Protein AF-A0A1B6G2B6-F1 (afdb_monomer)

Mean predicted aligned error: 6.47 Å

Structure (mmCIF, N/CA/C/O backbone):
data_AF-A0A1B6G2B6-F1
#
_entry.id   AF-A0A1B6G2B6-F1
#
loop_
_atom_site.group_PDB
_atom_site.id
_atom_site.type_symbol
_atom_site.label_atom_id
_atom_site.label_alt_id
_atom_site.label_comp_id
_atom_site.label_asym_id
_atom_site.label_entity_id
_atom_site.label_seq_id
_atom_site.pdbx_PDB_ins_code
_atom_site.Cartn_x
_atom_site.Cartn_y
_atom_site.Cartn_z
_atom_site.occupancy
_atom_site.B_iso_or_equiv
_atom_site.auth_seq_id
_atom_site.auth_comp_id
_atom_site.auth_asym_id
_atom_site.auth_atom_id
_atom_site.pdbx_PDB_model_num
ATOM 1 N N . MET A 1 1 ? 13.520 -1.181 20.396 1.00 39.69 1 MET A N 1
ATOM 2 C CA . MET A 1 1 ? 12.225 -1.792 20.012 1.00 39.69 1 MET A CA 1
ATOM 3 C C . MET A 1 1 ? 12.487 -2.871 18.975 1.00 39.69 1 MET A C 1
ATOM 5 O O . MET A 1 1 ? 13.153 -2.578 17.993 1.00 39.69 1 MET A O 1
ATOM 9 N N . LYS A 1 2 ? 12.044 -4.113 19.205 1.00 40.41 2 LYS A N 1
ATOM 10 C CA . LYS A 1 2 ? 12.156 -5.193 18.210 1.00 40.41 2 LYS A CA 1
ATOM 11 C C . LYS A 1 2 ? 11.007 -5.041 17.209 1.00 40.41 2 LYS A C 1
ATOM 13 O O . LYS A 1 2 ? 9.853 -5.184 17.598 1.00 40.41 2 LYS A O 1
ATOM 18 N N . GLN A 1 3 ? 11.315 -4.713 15.956 1.00 49.50 3 GLN A N 1
ATOM 19 C CA . GLN A 1 3 ? 10.338 -4.744 14.867 1.00 49.50 3 GLN A CA 1
ATOM 20 C C . GLN A 1 3 ? 9.983 -6.207 14.591 1.00 49.50 3 GLN A C 1
ATOM 22 O O . GLN A 1 3 ? 10.849 -7.010 14.247 1.00 49.50 3 GLN A O 1
ATOM 27 N N . THR A 1 4 ? 8.722 -6.570 14.798 1.00 55.44 4 THR A N 1
ATOM 28 C CA . THR A 1 4 ? 8.254 -7.938 14.566 1.00 55.44 4 THR A CA 1
ATOM 29 C C . THR A 1 4 ? 7.830 -8.041 13.105 1.00 55.44 4 THR A C 1
ATOM 31 O O . THR A 1 4 ? 6.814 -7.467 12.716 1.00 55.44 4 THR A O 1
ATOM 34 N N . GLN A 1 5 ? 8.603 -8.742 12.275 1.00 56.22 5 GLN A N 1
ATOM 35 C CA . GLN A 1 5 ? 8.173 -9.069 10.914 1.00 56.22 5 GLN A CA 1
ATOM 36 C C . GLN A 1 5 ? 7.066 -10.129 11.000 1.00 56.22 5 GLN A C 1
ATOM 38 O O . GLN A 1 5 ? 7.306 -11.250 11.455 1.00 56.22 5 GLN A O 1
ATOM 43 N N . LYS A 1 6 ? 5.832 -9.777 10.617 1.00 56.72 6 LYS A N 1
ATOM 44 C CA . LYS A 1 6 ? 4.725 -10.742 10.567 1.00 56.72 6 LYS A CA 1
ATOM 45 C C . LYS A 1 6 ? 4.760 -11.470 9.223 1.00 56.72 6 LYS A C 1
ATOM 47 O O . LYS A 1 6 ? 4.865 -10.847 8.172 1.00 56.72 6 LYS A O 1
ATOM 52 N N . GLN A 1 7 ? 4.658 -12.799 9.270 1.00 55.75 7 GLN A N 1
ATOM 53 C CA . GLN A 1 7 ? 4.450 -13.614 8.074 1.00 55.75 7 GLN A CA 1
ATOM 54 C C . GLN A 1 7 ? 3.106 -13.281 7.421 1.00 55.75 7 GLN A C 1
ATOM 56 O O . GLN A 1 7 ? 2.120 -12.984 8.103 1.00 55.75 7 GLN A O 1
ATOM 61 N N . TRP A 1 8 ? 3.090 -13.377 6.094 1.00 46.94 8 TRP A N 1
ATOM 62 C CA . TRP A 1 8 ? 1.892 -13.263 5.273 1.00 46.94 8 TRP A CA 1
ATOM 63 C C . TRP A 1 8 ? 0.807 -14.241 5.764 1.00 46.94 8 TRP A C 1
ATOM 65 O O . TRP A 1 8 ? 1.110 -15.393 6.068 1.00 46.94 8 TRP A O 1
ATOM 75 N N . GLY A 1 9 ? -0.443 -13.780 5.883 1.00 54.81 9 GLY A N 1
ATOM 76 C CA . GLY A 1 9 ? -1.589 -14.612 6.287 1.00 54.81 9 GLY A CA 1
ATOM 77 C C . GLY A 1 9 ? -2.012 -14.544 7.763 1.00 54.81 9 GLY A C 1
ATOM 78 O O . GLY A 1 9 ? -3.036 -15.123 8.115 1.00 54.81 9 GLY A O 1
ATOM 79 N N . LYS A 1 10 ? -1.294 -13.822 8.637 1.00 62.59 10 LYS A N 1
ATOM 80 C CA . LYS A 1 10 ? -1.814 -13.477 9.977 1.00 62.59 10 LYS A CA 1
ATOM 81 C C . LYS A 1 10 ? -2.735 -12.257 9.900 1.00 62.59 10 LYS A C 1
ATOM 83 O O . LYS A 1 10 ? -2.462 -11.337 9.133 1.00 62.59 10 LYS A O 1
ATOM 88 N N . GLN A 1 11 ? -3.783 -12.231 10.727 1.00 66.44 11 GLN A N 1
ATOM 89 C CA . GLN A 1 11 ? -4.692 -11.085 10.826 1.00 66.44 11 GLN A CA 1
ATOM 90 C C . GLN A 1 11 ? -3.897 -9.812 11.167 1.00 66.44 11 GLN A C 1
ATOM 92 O O . GLN A 1 11 ? -3.098 -9.791 12.113 1.00 66.44 11 GLN A O 1
ATOM 97 N N . PHE A 1 12 ? -4.075 -8.766 10.359 1.00 72.00 12 PHE A N 1
ATOM 98 C CA . PHE A 1 12 ? -3.474 -7.460 10.605 1.00 72.00 12 PHE A CA 1
ATOM 99 C C . PHE A 1 12 ? -4.113 -6.862 11.866 1.00 72.00 12 PHE A C 1
ATOM 101 O O . PHE A 1 12 ? -5.334 -6.819 11.982 1.00 72.00 12 PHE A O 1
ATOM 108 N N . ASN A 1 13 ? -3.293 -6.435 12.829 1.00 78.19 13 ASN A N 1
ATOM 109 C CA . ASN A 1 13 ? -3.765 -5.742 14.026 1.00 78.19 13 ASN A CA 1
ATOM 110 C C . ASN A 1 13 ? -3.331 -4.283 13.922 1.00 78.19 13 ASN A C 1
ATOM 112 O O . ASN A 1 13 ? -2.148 -3.976 14.068 1.00 78.19 13 ASN A O 1
ATOM 116 N N . TYR A 1 14 ? -4.289 -3.390 13.685 1.00 79.62 14 TYR A N 1
ATOM 117 C CA . TYR A 1 14 ? -4.028 -1.961 13.523 1.00 79.62 14 TYR A CA 1
ATOM 118 C C . TYR A 1 14 ? -3.497 -1.285 14.797 1.00 79.62 14 TYR A C 1
ATOM 120 O O . TYR A 1 14 ? -3.012 -0.160 14.721 1.00 79.62 14 TYR A O 1
ATOM 128 N N . ARG A 1 15 ? -3.573 -1.953 15.957 1.00 83.69 15 ARG A N 1
ATOM 129 C CA . ARG A 1 15 ? -3.040 -1.482 17.247 1.00 83.69 15 ARG A CA 1
ATOM 130 C C . ARG A 1 15 ? -1.607 -1.943 17.518 1.00 83.69 15 ARG A C 1
ATOM 132 O O . ARG A 1 15 ? -1.104 -1.727 18.616 1.00 83.69 15 ARG A O 1
ATOM 139 N N . GLU A 1 16 ? -0.958 -2.594 16.557 1.00 87.00 16 GLU A N 1
ATOM 140 C CA . GLU A 1 16 ? 0.419 -3.071 16.685 1.00 87.00 16 GLU A CA 1
ATOM 141 C C . GLU A 1 16 ? 1.322 -2.500 15.588 1.00 87.00 16 GLU A C 1
ATOM 143 O O . GLU A 1 16 ? 0.955 -2.460 14.409 1.00 87.00 16 GLU A O 1
ATOM 148 N N . GLU A 1 17 ? 2.539 -2.126 15.986 1.00 88.81 17 GLU A N 1
ATOM 149 C CA . GLU A 1 17 ? 3.654 -1.875 15.072 1.00 88.81 17 GLU A CA 1
ATOM 150 C C . GLU A 1 17 ? 3.943 -3.143 14.271 1.00 88.81 17 GLU A C 1
ATOM 152 O O . GLU A 1 17 ? 4.264 -4.196 14.836 1.00 88.81 17 GLU A O 1
ATOM 157 N N . CYS A 1 18 ? 3.834 -3.062 12.950 1.00 85.75 18 CYS A N 1
ATOM 158 C CA . CYS A 1 18 ? 4.121 -4.207 12.102 1.00 85.75 18 CYS A CA 1
ATOM 159 C C . CYS A 1 18 ? 4.494 -3.805 10.682 1.00 85.75 18 CYS A C 1
ATOM 161 O O . CYS A 1 18 ? 4.126 -2.741 10.185 1.00 85.75 18 CYS A O 1
ATOM 163 N N . SER A 1 19 ? 5.210 -4.714 10.028 1.00 89.00 19 SER A N 1
ATOM 164 C CA . SER A 1 19 ? 5.531 -4.626 8.611 1.00 89.00 19 SER A CA 1
ATOM 165 C C . SER A 1 19 ? 5.221 -5.953 7.938 1.00 89.00 19 SER A C 1
ATOM 167 O O . SER A 1 19 ? 5.509 -7.019 8.492 1.00 89.00 19 SER A O 1
ATOM 169 N N . VAL A 1 20 ? 4.637 -5.873 6.748 1.00 87.88 20 VAL A N 1
ATOM 170 C CA . VAL A 1 20 ? 4.326 -7.010 5.886 1.00 87.88 20 VAL A CA 1
ATOM 171 C C . VAL A 1 20 ? 4.886 -6.719 4.503 1.00 87.88 20 VAL A C 1
ATOM 173 O O . VAL A 1 20 ? 4.627 -5.662 3.936 1.00 87.88 20 VAL A O 1
ATOM 176 N N . PHE A 1 21 ? 5.620 -7.683 3.960 1.00 89.81 21 PHE A N 1
ATOM 177 C CA . PHE A 1 21 ? 6.154 -7.648 2.603 1.00 89.81 21 PHE A CA 1
ATOM 178 C C . PHE A 1 21 ? 5.480 -8.735 1.778 1.00 89.81 21 PHE A C 1
ATOM 180 O O . PHE A 1 21 ? 5.235 -9.831 2.290 1.00 89.81 21 PHE A O 1
ATOM 187 N N . PHE A 1 22 ? 5.165 -8.442 0.520 1.00 89.25 22 PHE A N 1
ATOM 188 C CA . PHE A 1 22 ? 4.477 -9.390 -0.344 1.00 89.25 22 PHE A CA 1
ATOM 189 C C . PHE A 1 22 ? 4.805 -9.202 -1.822 1.00 89.25 22 PHE A C 1
ATOM 191 O O . PHE A 1 22 ? 4.951 -8.070 -2.282 1.00 89.25 22 PHE A O 1
ATOM 198 N N . PRO A 1 23 ? 4.931 -10.300 -2.581 1.00 93.81 23 PRO A N 1
ATOM 199 C CA . PRO A 1 23 ? 5.158 -10.223 -4.013 1.00 93.81 23 PRO A CA 1
ATOM 200 C C . PRO A 1 23 ? 3.860 -9.873 -4.750 1.00 93.81 23 PRO A C 1
ATOM 202 O O . PRO A 1 23 ? 2.775 -10.318 -4.374 1.00 93.81 23 PRO A O 1
ATOM 205 N N . LEU A 1 24 ? 3.984 -9.126 -5.843 1.00 91.88 24 LEU A N 1
ATOM 206 C CA . LEU A 1 24 ? 2.911 -8.829 -6.787 1.00 91.88 24 LEU A CA 1
ATOM 207 C C . LEU A 1 24 ? 3.410 -9.097 -8.207 1.00 91.88 24 LEU A C 1
ATOM 209 O O . LEU A 1 24 ? 4.473 -8.616 -8.594 1.00 91.88 24 LEU A O 1
ATOM 213 N N . LEU A 1 25 ? 2.631 -9.838 -8.993 1.00 91.50 25 LEU A N 1
ATOM 214 C CA . LEU A 1 25 ? 2.883 -10.051 -10.417 1.00 91.50 25 LEU A CA 1
ATOM 215 C C . LEU A 1 25 ? 1.696 -9.495 -11.203 1.00 91.50 25 LEU A C 1
ATOM 217 O O . LEU A 1 25 ? 0.580 -9.992 -11.067 1.00 91.50 25 LEU A O 1
ATOM 221 N N . VAL A 1 26 ? 1.931 -8.462 -12.011 1.00 89.94 26 VAL A N 1
ATOM 222 C CA . VAL A 1 26 ? 0.886 -7.772 -12.779 1.00 89.94 26 VAL A CA 1
ATOM 223 C C . VAL A 1 26 ? 1.365 -7.607 -14.210 1.00 89.94 26 VAL A C 1
ATOM 225 O O . VAL A 1 26 ? 2.395 -6.991 -14.448 1.00 89.94 26 VAL A O 1
ATOM 228 N N . ASN A 1 27 ? 0.622 -8.164 -15.169 1.00 87.25 27 ASN A N 1
ATOM 229 C CA . ASN A 1 27 ? 0.933 -8.076 -16.602 1.00 87.25 27 ASN A CA 1
ATOM 230 C C . ASN A 1 27 ? 2.388 -8.447 -16.961 1.00 87.25 27 ASN A C 1
ATOM 232 O O . ASN A 1 27 ? 2.976 -7.877 -17.872 1.00 87.25 27 ASN A O 1
ATOM 236 N N . GLY A 1 28 ? 2.972 -9.418 -16.250 1.00 85.75 28 GLY A N 1
ATOM 237 C CA . GLY A 1 28 ? 4.346 -9.876 -16.487 1.00 85.75 28 GLY A CA 1
ATOM 238 C C . GLY A 1 28 ? 5.444 -9.037 -15.822 1.00 85.75 28 GLY A C 1
ATOM 239 O O . GLY A 1 28 ? 6.608 -9.446 -15.888 1.00 85.75 28 GLY A O 1
ATOM 240 N N . GLU A 1 29 ? 5.080 -7.945 -15.144 1.00 90.44 29 GLU A N 1
ATOM 241 C CA . GLU A 1 29 ? 5.961 -7.145 -14.290 1.00 90.44 29 GLU A CA 1
ATOM 242 C C . GLU A 1 29 ? 5.850 -7.570 -12.829 1.00 90.44 29 GLU A C 1
ATOM 244 O O . GLU A 1 29 ? 4.770 -7.912 -12.333 1.00 90.44 29 GLU A O 1
ATOM 249 N N . PHE A 1 30 ? 6.984 -7.533 -12.136 1.00 92.31 30 PHE A N 1
ATOM 250 C CA . PHE A 1 30 ? 7.086 -7.939 -10.743 1.00 92.31 30 PHE A CA 1
ATOM 251 C C . PHE A 1 30 ? 7.296 -6.727 -9.831 1.00 92.31 30 PHE A C 1
ATOM 253 O O . PHE A 1 30 ? 8.099 -5.835 -10.110 1.00 92.31 30 PHE A O 1
ATOM 260 N N . PHE A 1 31 ? 6.586 -6.717 -8.706 1.00 93.81 31 PHE A N 1
ATOM 261 C CA . PHE A 1 31 ? 6.673 -5.676 -7.691 1.00 93.81 31 PHE A CA 1
ATOM 262 C C . PHE A 1 31 ? 6.769 -6.300 -6.299 1.00 93.81 31 PHE A C 1
ATOM 264 O O . PHE A 1 31 ? 6.192 -7.359 -6.037 1.00 93.81 31 PHE A O 1
ATOM 271 N N . TRP A 1 32 ? 7.438 -5.607 -5.380 1.00 95.00 32 TRP A N 1
ATOM 272 C CA . TRP A 1 32 ? 7.306 -5.868 -3.950 1.00 95.00 32 TRP A CA 1
ATOM 273 C C . TRP A 1 32 ? 6.354 -4.851 -3.335 1.00 95.00 32 TRP A C 1
ATOM 275 O O . TRP A 1 32 ? 6.604 -3.649 -3.372 1.00 95.00 32 TRP A O 1
ATOM 285 N N . GLY A 1 33 ? 5.263 -5.336 -2.760 1.00 94.31 33 GLY A N 1
ATOM 286 C CA . GLY A 1 33 ? 4.429 -4.560 -1.861 1.00 94.31 33 GLY A CA 1
ATOM 287 C C . GLY A 1 33 ? 5.012 -4.581 -0.454 1.00 94.31 33 GLY A C 1
ATOM 288 O O . GLY A 1 33 ? 5.440 -5.623 0.045 1.00 94.31 33 GLY A O 1
ATOM 289 N N . GLU A 1 34 ? 4.995 -3.431 0.197 1.00 94.00 34 GLU A N 1
ATOM 290 C CA . GLU A 1 34 ? 5.308 -3.279 1.609 1.00 94.00 34 GLU A CA 1
ATOM 291 C C . GLU A 1 34 ? 4.171 -2.513 2.274 1.00 94.00 34 GLU A C 1
ATOM 293 O O . GLU A 1 34 ? 3.756 -1.456 1.804 1.00 94.00 34 GLU A O 1
ATOM 298 N N . MET A 1 35 ? 3.670 -3.037 3.387 1.00 92.12 35 MET A N 1
ATOM 299 C CA . MET A 1 35 ? 2.790 -2.303 4.285 1.00 92.12 35 MET A CA 1
ATOM 300 C C . MET A 1 35 ? 3.452 -2.183 5.648 1.00 92.12 35 MET A C 1
ATOM 302 O O . MET A 1 35 ? 3.880 -3.188 6.213 1.00 92.12 35 MET A O 1
ATOM 306 N N . LYS A 1 36 ? 3.508 -0.967 6.188 1.00 92.50 36 LYS A N 1
ATOM 307 C CA . LYS A 1 36 ? 4.074 -0.665 7.504 1.00 92.50 36 LYS A CA 1
ATOM 308 C C . LYS A 1 36 ? 3.075 0.139 8.325 1.00 92.50 36 LYS A C 1
ATOM 310 O O . LYS A 1 36 ? 2.719 1.243 7.929 1.00 92.50 36 LYS A O 1
ATOM 315 N N . ASN A 1 37 ? 2.661 -0.396 9.467 1.00 91.62 37 ASN A N 1
ATOM 316 C CA . ASN A 1 37 ? 1.892 0.337 10.466 1.00 91.62 37 ASN A CA 1
ATOM 317 C C . ASN A 1 37 ? 2.852 0.922 11.501 1.00 91.62 37 ASN A C 1
ATOM 319 O O . ASN A 1 37 ? 3.470 0.156 12.236 1.00 91.62 37 ASN A O 1
ATOM 323 N N . ASP A 1 38 ? 2.971 2.245 11.516 1.00 91.06 38 ASP A N 1
ATOM 324 C CA . ASP A 1 38 ? 3.810 3.044 12.406 1.00 91.06 38 ASP A CA 1
ATOM 325 C C . ASP A 1 38 ? 2.894 3.842 13.346 1.00 91.06 38 ASP A C 1
ATOM 327 O O . ASP A 1 38 ? 2.372 4.905 13.005 1.00 91.06 38 ASP A O 1
ATOM 331 N N . LEU A 1 39 ? 2.638 3.282 14.525 1.00 87.81 39 LEU A N 1
ATOM 332 C CA . LEU A 1 39 ? 1.759 3.855 15.543 1.00 87.81 39 LEU A CA 1
ATOM 333 C C . LEU A 1 39 ? 2.357 5.114 16.162 1.00 87.81 39 LEU A C 1
ATOM 335 O O . LEU A 1 39 ? 1.614 6.004 16.566 1.00 87.81 39 LEU A O 1
ATOM 339 N N . GLN A 1 40 ? 3.688 5.192 16.247 1.00 90.44 40 GLN A N 1
ATOM 340 C CA . GLN A 1 40 ? 4.370 6.356 16.819 1.00 90.44 40 GLN A CA 1
ATOM 341 C C . GLN A 1 40 ? 4.125 7.619 15.999 1.00 90.44 40 GLN A C 1
ATOM 343 O O . GLN A 1 40 ? 4.012 8.705 16.562 1.00 90.44 40 GLN A O 1
ATOM 348 N N . ASN A 1 41 ? 4.022 7.466 14.679 1.00 91.25 41 ASN A N 1
ATOM 349 C CA . ASN A 1 41 ? 3.793 8.567 13.752 1.00 91.25 41 ASN A CA 1
ATOM 350 C C . ASN A 1 41 ? 2.342 8.654 13.247 1.00 91.25 41 ASN A C 1
ATOM 352 O O . ASN A 1 41 ? 2.081 9.458 12.354 1.00 91.25 41 ASN A O 1
ATOM 356 N N . ASP A 1 42 ? 1.423 7.850 13.797 1.00 91.69 42 ASP A N 1
ATOM 357 C CA . ASP A 1 42 ? 0.022 7.708 13.361 1.00 91.69 42 ASP A CA 1
ATOM 358 C C . ASP A 1 42 ? -0.126 7.420 11.855 1.00 91.69 42 ASP A C 1
ATOM 360 O O . ASP A 1 42 ? -0.924 8.049 11.157 1.00 91.69 42 ASP A O 1
ATOM 364 N N . LYS A 1 43 ? 0.671 6.492 11.312 1.00 93.88 43 LYS A N 1
ATOM 365 C CA . LYS A 1 43 ? 0.733 6.244 9.864 1.00 93.88 43 LYS A CA 1
ATOM 366 C C . LYS A 1 43 ? 0.756 4.767 9.504 1.00 93.88 43 LYS A C 1
ATOM 368 O O . LYS A 1 43 ? 1.715 4.054 9.790 1.00 93.88 43 LYS A O 1
ATOM 373 N N . LEU A 1 44 ? -0.221 4.350 8.707 1.00 92.88 44 LEU A N 1
ATOM 374 C CA . LEU A 1 44 ? -0.136 3.166 7.869 1.00 92.88 44 LEU A CA 1
ATOM 375 C C . LEU A 1 44 ? 0.401 3.570 6.498 1.00 92.88 44 LEU A C 1
ATOM 377 O O . LEU A 1 44 ? -0.176 4.395 5.794 1.00 92.88 44 LEU A O 1
ATOM 381 N N . THR A 1 45 ? 1.511 2.966 6.110 1.00 95.31 45 THR A N 1
ATOM 382 C CA . THR A 1 45 ? 2.186 3.238 4.847 1.00 95.31 45 THR A CA 1
ATOM 383 C C . THR A 1 45 ? 2.079 2.023 3.943 1.00 95.31 45 THR A C 1
ATOM 385 O O . THR A 1 45 ? 2.431 0.927 4.368 1.00 95.31 45 THR A O 1
ATOM 388 N N . ALA A 1 46 ? 1.644 2.217 2.701 1.00 95.19 46 ALA A N 1
ATOM 389 C CA . ALA A 1 46 ? 1.731 1.224 1.637 1.00 95.19 46 ALA A CA 1
ATOM 390 C C . ALA A 1 46 ? 2.735 1.702 0.581 1.00 95.19 46 ALA A C 1
ATOM 392 O O . ALA A 1 46 ? 2.552 2.764 -0.013 1.00 95.19 46 ALA A O 1
ATOM 393 N N . VAL A 1 47 ? 3.794 0.929 0.356 1.00 97.12 47 VAL A N 1
ATOM 394 C CA . VAL A 1 47 ? 4.862 1.215 -0.608 1.00 97.12 47 VAL A CA 1
ATOM 395 C C . VAL A 1 47 ? 4.872 0.130 -1.675 1.00 97.12 47 VAL A C 1
ATOM 397 O O . VAL A 1 47 ? 4.716 -1.053 -1.367 1.00 97.12 47 VAL A O 1
ATOM 400 N N . VAL A 1 48 ? 5.063 0.525 -2.932 1.00 96.50 48 VAL A N 1
ATOM 401 C CA . VAL A 1 48 ? 5.269 -0.414 -4.038 1.00 96.50 48 VAL A CA 1
ATOM 402 C C . VAL A 1 48 ? 6.655 -0.215 -4.634 1.00 96.50 48 VAL A C 1
ATOM 404 O O . VAL A 1 48 ? 6.972 0.823 -5.215 1.00 96.50 48 VAL A O 1
ATOM 407 N N . HIS A 1 49 ? 7.478 -1.247 -4.518 1.00 94.38 49 HIS A N 1
ATOM 408 C CA . HIS A 1 49 ? 8.802 -1.310 -5.114 1.00 94.38 49 HIS A CA 1
ATOM 409 C C . HIS A 1 49 ? 8.691 -2.000 -6.472 1.00 94.38 49 HIS A C 1
ATOM 411 O O . HIS A 1 49 ? 8.314 -3.169 -6.553 1.00 94.38 49 HIS A O 1
ATOM 417 N N . HIS A 1 50 ? 9.009 -1.288 -7.548 1.00 92.19 50 HIS A N 1
ATOM 418 C CA . HIS A 1 50 ? 9.108 -1.889 -8.876 1.00 92.19 50 HIS A CA 1
ATOM 419 C C . HIS A 1 50 ? 10.418 -2.672 -8.982 1.00 92.19 50 HIS A C 1
ATOM 421 O O . HIS A 1 50 ? 11.471 -2.151 -8.619 1.00 92.19 50 HIS A O 1
ATO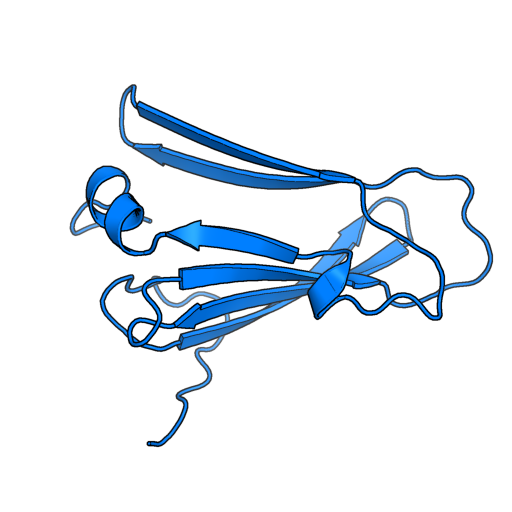M 427 N N . VAL A 1 51 ? 10.361 -3.911 -9.475 1.00 90.06 51 VAL A N 1
ATOM 428 C CA . VAL A 1 51 ? 11.555 -4.693 -9.808 1.00 90.06 51 VAL A CA 1
ATOM 429 C C . VAL A 1 51 ? 11.753 -4.606 -11.319 1.00 90.06 51 VAL A C 1
ATOM 431 O O . VAL A 1 51 ? 11.034 -5.283 -12.053 1.00 90.06 51 VAL A O 1
ATOM 434 N N . PRO A 1 52 ? 12.692 -3.774 -11.807 1.00 80.75 52 PRO A N 1
ATOM 435 C CA . PRO A 1 52 ? 12.773 -3.461 -13.226 1.00 80.75 52 PRO A CA 1
ATOM 436 C C . PRO A 1 52 ? 13.056 -4.702 -14.069 1.00 80.75 52 PRO A C 1
ATOM 438 O O . PRO A 1 52 ? 14.071 -5.377 -13.877 1.00 80.75 52 PRO A O 1
ATOM 441 N N . ARG A 1 53 ? 12.198 -4.965 -15.057 1.00 79.75 53 ARG A N 1
ATOM 44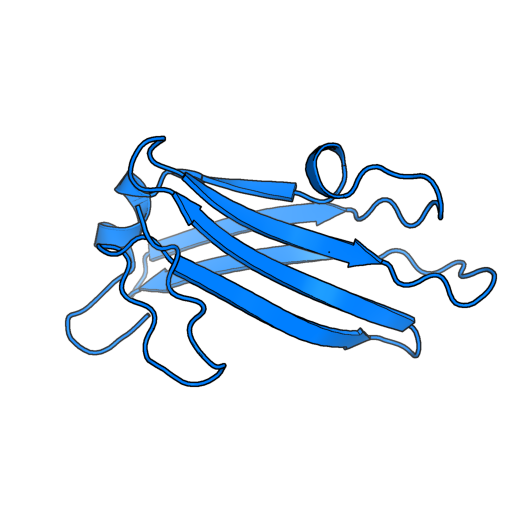2 C CA . ARG A 1 53 ? 12.392 -6.035 -16.037 1.00 79.75 53 ARG A CA 1
ATOM 443 C C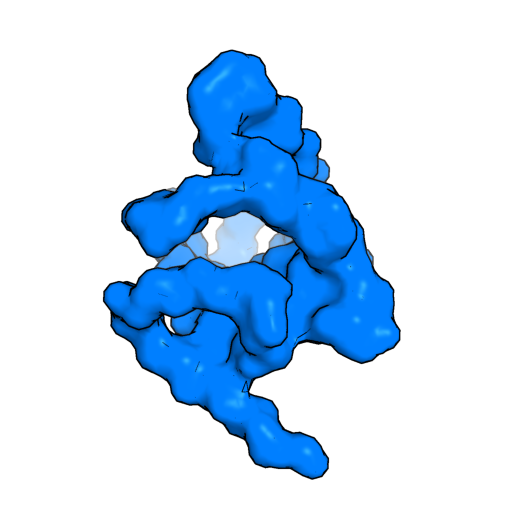 . ARG A 1 53 ? 12.357 -5.483 -17.462 1.00 79.75 53 ARG A C 1
ATOM 445 O O . ARG A 1 53 ? 11.441 -5.723 -18.236 1.00 79.75 53 ARG A O 1
ATOM 452 N N . GLY A 1 54 ? 13.415 -4.767 -17.835 1.00 79.44 54 GLY A N 1
ATOM 453 C CA . GLY A 1 54 ? 13.496 -4.126 -19.149 1.00 79.44 54 GLY A CA 1
ATOM 454 C C . GLY A 1 54 ? 12.597 -2.890 -19.249 1.00 79.44 54 GLY A C 1
ATOM 455 O O . GLY A 1 54 ? 12.330 -2.230 -18.247 1.00 79.44 54 GLY A O 1
ATOM 456 N N . LYS A 1 55 ? 12.195 -2.529 -20.472 1.00 76.38 55 LYS A N 1
ATOM 457 C CA . LYS A 1 55 ? 11.296 -1.393 -20.717 1.00 76.38 55 LYS A CA 1
ATOM 458 C C . LYS A 1 55 ? 9.855 -1.884 -20.771 1.00 76.38 55 LYS A C 1
ATOM 460 O O . LYS A 1 55 ? 9.575 -2.871 -21.444 1.00 76.38 55 LYS A O 1
ATOM 465 N N . THR A 1 56 ? 8.963 -1.150 -20.120 1.00 82.38 56 THR A N 1
ATOM 466 C CA . THR A 1 56 ? 7.521 -1.380 -20.158 1.00 82.38 56 THR A CA 1
ATOM 467 C C . THR A 1 56 ? 6.827 -0.072 -20.519 1.00 82.38 56 THR A C 1
ATOM 469 O O . THR A 1 56 ? 7.157 0.975 -19.962 1.00 82.38 56 THR A O 1
ATOM 472 N N . ASP A 1 57 ? 5.882 -0.127 -21.456 1.00 84.56 57 ASP A N 1
ATOM 473 C CA . ASP A 1 57 ? 5.037 1.021 -21.825 1.00 84.56 57 ASP A CA 1
ATOM 474 C C . ASP A 1 57 ? 3.741 1.060 -20.996 1.00 84.56 57 ASP A C 1
ATOM 476 O O . ASP A 1 57 ? 2.903 1.951 -21.141 1.00 84.56 57 ASP A O 1
ATOM 480 N N . SER A 1 58 ? 3.561 0.071 -20.116 1.00 89.69 58 SER A N 1
ATOM 481 C CA . SER A 1 58 ? 2.384 -0.040 -19.265 1.00 89.69 58 SER A CA 1
ATOM 482 C C . SER A 1 58 ? 2.405 1.001 -18.151 1.00 89.69 58 SER A C 1
ATOM 484 O O . SER A 1 58 ? 3.440 1.298 -17.554 1.00 89.69 58 SER A O 1
ATOM 486 N N . ILE A 1 59 ? 1.224 1.519 -17.823 1.00 92.69 59 ILE A N 1
ATOM 487 C CA . ILE A 1 59 ? 1.024 2.406 -16.680 1.00 92.69 59 ILE A CA 1
ATOM 488 C C . ILE A 1 59 ? 0.413 1.596 -15.544 1.00 92.69 59 ILE A C 1
ATOM 490 O O . ILE A 1 59 ? -0.633 0.971 -15.714 1.00 92.69 59 ILE A O 1
ATOM 494 N N . TYR A 1 60 ? 1.043 1.656 -14.374 1.00 93.75 60 TYR A N 1
ATOM 495 C CA . TYR A 1 60 ? 0.600 0.939 -13.185 1.00 93.75 60 TYR A CA 1
ATOM 496 C C . TYR A 1 60 ? 0.065 1.903 -12.132 1.00 93.75 60 TYR A C 1
ATOM 498 O O . TYR A 1 60 ? 0.567 3.018 -11.966 1.00 93.75 60 TYR A O 1
ATOM 506 N N . PHE A 1 61 ? -0.944 1.448 -11.396 1.00 95.06 61 PHE A N 1
ATOM 507 C CA . PHE A 1 61 ? -1.529 2.170 -10.275 1.00 95.06 61 PHE A CA 1
ATOM 508 C C . PHE A 1 61 ? -1.555 1.267 -9.045 1.00 95.06 61 PHE A C 1
ATOM 510 O O . PHE A 1 61 ? -1.903 0.090 -9.136 1.00 95.06 61 PHE A O 1
ATOM 517 N N . SER A 1 62 ? -1.199 1.831 -7.895 1.00 94.38 62 SER A N 1
ATOM 518 C CA . SER A 1 62 ? -1.450 1.227 -6.592 1.00 94.38 62 SER A CA 1
ATOM 519 C C . SER A 1 62 ? -2.744 1.790 -6.026 1.00 94.38 62 SER A C 1
ATOM 521 O O . SER A 1 62 ? -2.960 3.005 -6.044 1.00 94.38 62 SER A O 1
ATOM 523 N N . HIS A 1 63 ? -3.597 0.905 -5.521 1.00 94.06 63 HIS A N 1
ATOM 524 C CA . HIS A 1 63 ? -4.864 1.257 -4.900 1.00 94.06 63 HIS A CA 1
ATOM 525 C C . HIS A 1 63 ? -4.914 0.662 -3.498 1.00 94.06 63 HIS A C 1
ATOM 527 O O . HIS A 1 63 ? -4.774 -0.549 -3.330 1.00 94.06 63 HIS A O 1
ATOM 533 N N . VAL A 1 64 ? -5.170 1.506 -2.501 1.00 91.75 64 VAL A N 1
ATOM 534 C CA . VAL A 1 64 ? -5.503 1.064 -1.147 1.00 91.75 64 VAL A CA 1
ATOM 535 C C . VAL A 1 64 ? -6.982 1.334 -0.910 1.00 91.75 64 VAL A C 1
ATOM 537 O O . VAL A 1 64 ? -7.447 2.469 -1.042 1.00 91.75 64 VAL A O 1
ATOM 540 N N . LEU A 1 65 ? -7.721 0.278 -0.573 1.00 91.25 65 LEU A N 1
ATOM 541 C CA . LEU A 1 65 ? -9.151 0.318 -0.286 1.00 91.25 65 LEU A CA 1
ATOM 542 C C . LEU A 1 65 ? -9.389 -0.158 1.147 1.00 91.25 65 LEU A C 1
ATOM 544 O O . LEU A 1 65 ? -9.158 -1.324 1.451 1.00 91.25 65 LEU A O 1
ATOM 548 N N . LEU A 1 66 ? -9.907 0.730 1.996 1.00 89.31 66 LEU A N 1
ATOM 549 C CA . LEU A 1 66 ? -10.459 0.365 3.300 1.00 89.31 66 LEU A CA 1
ATOM 550 C C . LEU A 1 66 ? -11.981 0.374 3.193 1.00 89.31 66 LEU A C 1
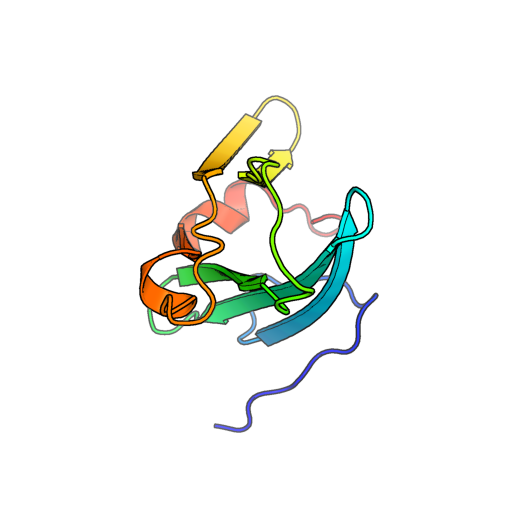ATOM 552 O O . LEU A 1 66 ? -12.567 1.327 2.669 1.00 89.31 66 LEU A O 1
ATOM 556 N N . LYS A 1 67 ? -12.634 -0.693 3.652 1.00 89.00 67 LYS A N 1
ATOM 557 C CA . LYS A 1 67 ? -14.083 -0.841 3.521 1.00 89.00 67 LYS A CA 1
ATOM 558 C C . LYS A 1 67 ? -14.663 -1.608 4.698 1.00 89.00 67 LYS A C 1
ATOM 560 O O . LYS A 1 67 ? -14.328 -2.768 4.903 1.00 89.00 67 LYS A O 1
ATOM 565 N N . LEU A 1 68 ? -15.634 -0.993 5.365 1.00 86.81 68 LEU A N 1
ATOM 566 C CA . LEU A 1 68 ? -16.478 -1.642 6.361 1.00 86.81 68 LEU A CA 1
ATOM 567 C C . LEU A 1 68 ? -17.918 -1.159 6.169 1.00 86.81 68 LEU A C 1
ATOM 569 O O . LEU A 1 68 ? -18.182 0.038 6.073 1.00 86.81 68 LEU A O 1
ATOM 573 N N . ASN A 1 69 ? -18.870 -2.090 6.079 1.00 86.12 69 ASN A N 1
ATOM 574 C CA . ASN A 1 69 ? -20.279 -1.787 5.810 1.00 86.12 69 ASN A CA 1
ATOM 575 C C . ASN A 1 69 ? -20.468 -0.879 4.571 1.00 86.12 69 ASN A C 1
ATOM 577 O O . ASN A 1 69 ? -20.102 -1.254 3.450 1.00 86.12 69 ASN A O 1
ATOM 581 N N . LYS A 1 70 ? -21.076 0.301 4.760 1.00 87.00 70 LYS A N 1
ATOM 582 C CA . LYS A 1 70 ? -21.305 1.310 3.713 1.00 87.00 70 LYS A CA 1
ATOM 583 C C . LYS A 1 70 ? -20.154 2.315 3.589 1.00 87.00 70 LYS A C 1
ATOM 585 O O . LYS A 1 70 ? -20.117 3.042 2.600 1.00 87.00 70 LYS A O 1
ATOM 590 N N . GLU A 1 71 ? -19.225 2.343 4.541 1.00 88.00 71 GLU A N 1
ATOM 591 C CA . GLU A 1 71 ? -18.097 3.269 4.527 1.00 88.00 71 GLU A CA 1
ATOM 592 C C . GLU A 1 71 ? -16.967 2.745 3.646 1.00 88.00 71 GLU A C 1
ATOM 594 O O . GLU A 1 71 ? -16.668 1.545 3.601 1.00 88.00 71 GLU A O 1
ATOM 599 N N . ARG A 1 72 ? -16.347 3.665 2.905 1.00 91.31 72 ARG A N 1
ATOM 600 C CA . ARG A 1 72 ? -15.226 3.377 2.016 1.00 91.31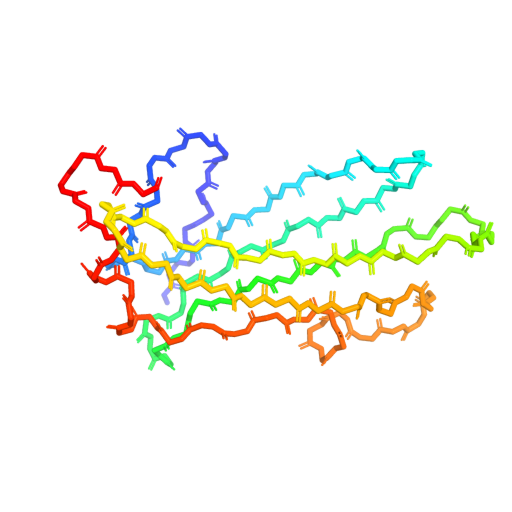 72 ARG A CA 1
ATOM 601 C C . ARG A 1 72 ? -14.230 4.516 2.077 1.00 91.31 72 ARG A C 1
ATOM 603 O O . ARG A 1 72 ? -14.610 5.679 1.975 1.00 91.31 72 ARG A O 1
ATOM 610 N N . TYR A 1 73 ? -12.964 4.155 2.166 1.00 91.56 73 TYR A N 1
ATOM 611 C CA . TYR A 1 73 ? -11.849 5.050 1.929 1.00 91.56 73 TYR A CA 1
ATOM 612 C C . TYR A 1 73 ? -11.013 4.481 0.788 1.00 91.56 73 TYR A C 1
ATOM 614 O O . TYR A 1 73 ? -10.758 3.277 0.726 1.00 91.56 73 TYR A O 1
ATOM 622 N N . THR A 1 74 ? -10.610 5.339 -0.142 1.00 93.25 74 THR A N 1
ATOM 623 C CA . THR A 1 74 ? -9.807 4.936 -1.294 1.00 93.25 74 THR A CA 1
ATOM 624 C C . THR A 1 74 ? -8.692 5.937 -1.502 1.00 93.25 74 THR A C 1
ATOM 626 O O . THR A 1 74 ? -8.941 7.131 -1.648 1.00 93.25 74 THR A O 1
ATOM 629 N N . ALA A 1 75 ? -7.471 5.424 -1.562 1.00 94.81 75 ALA A N 1
ATOM 630 C CA . ALA A 1 75 ? -6.296 6.163 -1.983 1.00 94.81 75 ALA A CA 1
ATOM 631 C C . ALA A 1 75 ? -5.704 5.463 -3.204 1.00 94.81 75 ALA A C 1
ATOM 633 O O . ALA A 1 75 ? -5.660 4.235 -3.269 1.00 94.81 75 ALA A O 1
ATOM 634 N N . SER A 1 76 ? -5.312 6.242 -4.206 1.00 95.62 76 SER A N 1
ATOM 635 C CA . SER A 1 76 ? -4.765 5.726 -5.459 1.00 95.62 76 SER A CA 1
ATOM 636 C C . SER A 1 76 ? -3.538 6.529 -5.847 1.00 95.62 76 SER A C 1
ATOM 638 O O . SER A 1 76 ? -3.529 7.749 -5.704 1.00 95.62 76 SER A O 1
ATOM 640 N N . LEU A 1 77 ? -2.522 5.844 -6.355 1.00 96.75 77 LEU A N 1
ATOM 641 C CA . LEU A 1 77 ? -1.262 6.443 -6.764 1.00 96.75 77 LEU A CA 1
ATOM 642 C C . LEU A 1 77 ? -0.818 5.830 -8.087 1.00 96.75 77 LEU A C 1
ATOM 644 O O . LEU A 1 77 ? -0.748 4.609 -8.216 1.00 96.75 77 LEU A O 1
ATOM 648 N N . LYS A 1 78 ? -0.494 6.677 -9.063 1.00 96.62 78 LYS A N 1
ATOM 649 C CA . LYS A 1 78 ? 0.208 6.241 -10.272 1.00 96.62 78 LYS A CA 1
ATOM 650 C C . LYS A 1 78 ? 1.650 5.913 -9.898 1.00 96.62 78 LYS A C 1
ATOM 652 O O . LYS A 1 78 ? 2.329 6.766 -9.337 1.00 96.62 78 LYS A O 1
ATOM 657 N N . LEU A 1 79 ? 2.111 4.712 -10.227 1.00 95.31 79 LEU A N 1
ATOM 658 C CA . LEU A 1 79 ? 3.468 4.286 -9.906 1.00 95.31 79 LEU A CA 1
ATOM 659 C C . LEU A 1 79 ? 4.485 4.936 -10.850 1.00 95.31 79 LEU A C 1
ATOM 661 O O . LEU A 1 79 ? 4.314 4.920 -12.073 1.00 95.31 79 LEU A O 1
ATOM 665 N N . ASN A 1 80 ? 5.567 5.461 -10.281 1.00 94.06 80 ASN A N 1
ATOM 666 C CA . ASN A 1 80 ? 6.785 5.754 -11.012 1.00 94.06 80 ASN A CA 1
ATOM 667 C C . ASN A 1 80 ? 7.585 4.458 -11.201 1.00 94.06 80 ASN A C 1
ATOM 669 O O . ASN A 1 80 ? 8.114 3.878 -10.253 1.00 94.06 80 ASN A O 1
ATOM 673 N N . ILE A 1 81 ? 7.653 4.008 -12.451 1.00 91.81 81 ILE A N 1
ATOM 674 C CA . ILE A 1 81 ? 8.356 2.792 -12.871 1.00 91.81 81 ILE A CA 1
ATOM 675 C C . ILE A 1 81 ? 9.806 3.047 -13.299 1.00 91.81 81 ILE A C 1
ATOM 677 O O . ILE A 1 81 ? 10.481 2.111 -13.729 1.00 91.81 81 ILE A O 1
ATOM 681 N N . ASN A 1 82 ? 10.302 4.285 -13.183 1.00 89.44 82 ASN A N 1
ATOM 682 C CA . ASN A 1 82 ? 11.708 4.586 -13.430 1.00 89.44 82 ASN A CA 1
ATOM 683 C C . ASN A 1 82 ? 12.591 3.713 -12.508 1.00 89.44 82 ASN A C 1
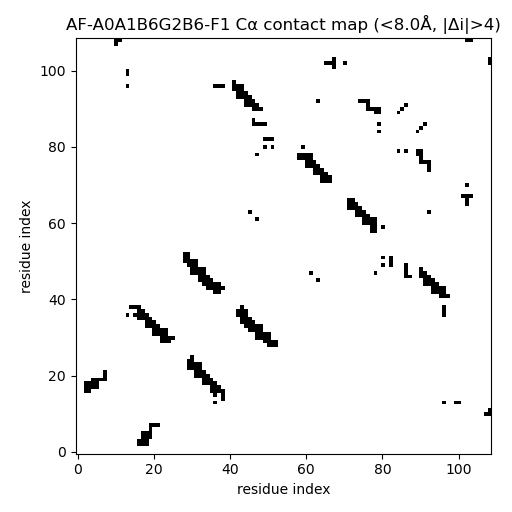ATOM 685 O O . ASN A 1 82 ? 12.390 3.742 -11.292 1.00 89.44 82 ASN A O 1
ATOM 689 N N . PRO A 1 83 ? 13.575 2.966 -13.047 1.00 86.25 83 PRO A N 1
ATOM 690 C CA . PRO A 1 83 ? 14.474 2.126 -12.253 1.00 86.25 83 PRO A CA 1
ATOM 691 C C . PRO A 1 83 ? 15.217 2.846 -11.120 1.00 86.25 83 PRO A C 1
ATOM 693 O O . PRO A 1 83 ? 15.694 2.186 -10.203 1.00 86.25 83 PRO A O 1
ATOM 696 N N . THR A 1 84 ? 15.345 4.176 -11.184 1.00 88.81 84 THR A N 1
ATOM 697 C CA . THR A 1 84 ? 16.017 4.990 -10.160 1.00 88.81 84 THR A CA 1
ATOM 698 C C . THR A 1 84 ? 15.055 5.759 -9.252 1.00 88.81 84 THR A C 1
ATOM 700 O O . THR A 1 84 ? 15.516 6.594 -8.477 1.00 88.81 84 THR A O 1
ATOM 703 N N . ALA A 1 85 ? 13.740 5.554 -9.378 1.00 90.69 85 ALA A N 1
ATOM 704 C CA . ALA A 1 85 ? 12.761 6.214 -8.519 1.00 90.6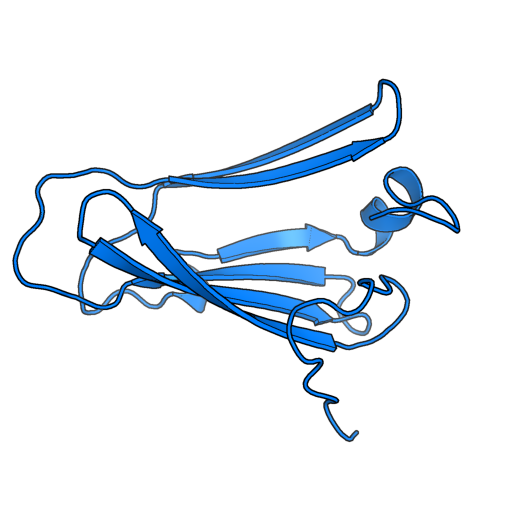9 85 ALA A CA 1
ATOM 705 C C . ALA A 1 85 ? 12.922 5.757 -7.064 1.00 90.69 85 ALA A C 1
ATOM 707 O O . ALA A 1 85 ? 13.156 4.577 -6.798 1.00 90.69 85 ALA A O 1
ATOM 708 N N . ASP A 1 86 ? 12.762 6.684 -6.119 1.00 94.44 86 ASP A N 1
ATOM 709 C CA . ASP A 1 86 ? 12.747 6.352 -4.693 1.00 94.44 86 ASP A CA 1
ATOM 710 C C . ASP A 1 86 ? 11.331 5.886 -4.314 1.00 94.44 86 ASP A C 1
ATOM 712 O O . ASP A 1 86 ? 10.412 6.712 -4.249 1.00 94.44 86 ASP A O 1
ATOM 716 N N . PRO A 1 87 ? 11.106 4.585 -4.043 1.00 93.94 87 PRO A N 1
ATOM 717 C CA . PRO A 1 87 ? 9.763 4.062 -3.821 1.00 93.94 87 PRO A CA 1
ATOM 718 C C . PRO A 1 87 ? 9.116 4.657 -2.569 1.00 93.94 87 PRO A C 1
ATOM 720 O O . PRO A 1 87 ? 7.902 4.851 -2.538 1.00 93.94 87 PRO A O 1
ATOM 723 N N . TYR A 1 88 ? 9.912 5.030 -1.563 1.00 94.19 88 TYR A N 1
ATOM 724 C CA . TYR A 1 88 ? 9.389 5.645 -0.353 1.00 94.19 88 TYR A CA 1
ATOM 725 C C . TYR A 1 88 ? 8.953 7.089 -0.580 1.00 94.19 88 TYR A C 1
ATOM 727 O O . TYR A 1 88 ? 8.175 7.586 0.223 1.00 94.19 88 TYR A O 1
ATOM 735 N N . LYS A 1 89 ? 9.408 7.773 -1.631 1.00 94.50 89 LYS A N 1
ATOM 736 C CA . LYS A 1 89 ? 8.954 9.136 -1.956 1.00 94.50 89 LYS A CA 1
ATOM 737 C C . LYS A 1 89 ? 7.901 9.158 -3.053 1.00 94.50 89 LYS A C 1
ATOM 739 O O . LYS A 1 89 ? 6.999 9.985 -3.005 1.00 94.50 89 LYS A O 1
ATOM 744 N N . GLU A 1 90 ? 8.026 8.267 -4.026 1.00 95.38 90 GLU A N 1
ATOM 745 C CA . GLU A 1 90 ? 7.301 8.365 -5.293 1.00 95.38 90 GLU A CA 1
ATOM 746 C C . GLU A 1 90 ? 6.208 7.302 -5.442 1.00 95.38 90 GLU A C 1
ATOM 748 O O . GLU A 1 90 ? 5.220 7.543 -6.128 1.00 95.38 90 GLU A O 1
ATOM 753 N N . ASN A 1 91 ? 6.340 6.160 -4.755 1.00 96.50 91 ASN A N 1
ATOM 754 C CA . ASN A 1 91 ? 5.427 5.013 -4.844 1.00 96.50 91 ASN A CA 1
ATOM 755 C C . ASN A 1 91 ? 4.812 4.660 -3.481 1.00 96.50 91 ASN A C 1
ATOM 757 O O . ASN A 1 91 ? 4.623 3.484 -3.156 1.00 96.50 91 ASN A O 1
ATOM 761 N N . ARG A 1 92 ? 4.509 5.687 -2.680 1.00 96.81 92 ARG A N 1
ATOM 762 C CA . ARG A 1 92 ? 4.014 5.568 -1.307 1.00 96.81 92 ARG A CA 1
ATOM 763 C C . ARG A 1 92 ? 2.629 6.185 -1.138 1.00 96.81 92 ARG A C 1
ATOM 765 O O . ARG A 1 92 ? 2.409 7.345 -1.472 1.00 96.81 92 ARG A O 1
ATOM 772 N N . ILE A 1 93 ? 1.724 5.428 -0.530 1.00 96.88 93 ILE A N 1
ATOM 773 C CA . ILE A 1 93 ? 0.451 5.915 0.003 1.00 96.88 93 ILE A CA 1
ATOM 774 C C . ILE A 1 93 ? 0.554 5.931 1.528 1.00 96.88 93 ILE A C 1
ATOM 776 O O . ILE A 1 93 ? 0.939 4.935 2.139 1.00 96.88 93 ILE A O 1
ATOM 780 N N . GLU A 1 94 ? 0.190 7.055 2.139 1.00 95.56 94 GLU A N 1
ATOM 781 C CA . GLU A 1 94 ? 0.080 7.201 3.591 1.00 95.56 94 GLU A CA 1
ATOM 782 C C . GLU A 1 94 ? -1.386 7.327 3.990 1.00 95.56 94 GLU A C 1
ATOM 784 O O . GLU A 1 94 ? -2.142 8.101 3.403 1.00 95.56 94 GLU A O 1
ATOM 789 N N . ILE A 1 95 ? -1.772 6.575 5.014 1.00 93.75 95 ILE A N 1
ATOM 790 C CA . ILE A 1 95 ? -3.102 6.596 5.608 1.00 93.75 95 ILE A CA 1
ATOM 791 C C . ILE A 1 95 ? -2.921 6.831 7.106 1.00 93.75 95 ILE A C 1
ATOM 793 O O . ILE A 1 95 ? -2.182 6.077 7.738 1.00 93.75 95 ILE A O 1
ATOM 797 N N . PRO A 1 96 ? -3.584 7.836 7.700 1.00 92.38 96 PRO A N 1
ATOM 798 C CA . PRO A 1 96 ? -3.562 8.012 9.145 1.00 92.38 96 PRO A CA 1
ATOM 799 C C . PRO A 1 96 ? -4.064 6.757 9.867 1.00 92.38 96 PRO A C 1
ATOM 801 O O . PRO A 1 96 ? -5.163 6.272 9.576 1.00 92.38 96 PRO A O 1
ATOM 804 N N . THR A 1 97 ? -3.284 6.224 10.808 1.00 89.69 97 THR A N 1
ATOM 805 C CA . THR A 1 97 ? -3.665 5.008 11.550 1.00 89.69 97 THR A CA 1
ATOM 806 C C . THR A 1 97 ? -4.932 5.235 12.381 1.00 89.69 97 THR A C 1
ATOM 808 O O . THR A 1 97 ? -5.759 4.334 12.523 1.00 89.69 97 THR A O 1
ATOM 811 N N . SER A 1 98 ? -5.164 6.469 12.823 1.00 87.31 98 SER A N 1
ATOM 812 C CA . SER A 1 98 ? -6.390 6.954 13.459 1.00 87.31 98 SER A CA 1
ATOM 813 C C . SER A 1 98 ? -7.665 6.782 12.620 1.00 87.31 98 SER A C 1
ATOM 815 O O . SER A 1 98 ? -8.763 6.773 13.182 1.00 87.31 98 SER A O 1
ATOM 817 N N . LEU A 1 99 ? -7.563 6.588 11.297 1.00 89.50 99 LEU A N 1
ATOM 818 C CA . LEU A 1 99 ? -8.709 6.231 10.450 1.00 89.50 99 LEU A CA 1
ATOM 819 C C . LEU A 1 99 ? -9.050 4.742 10.507 1.00 89.50 99 LEU A C 1
ATOM 821 O O . LEU A 1 99 ? -10.215 4.393 10.318 1.00 89.50 99 LEU A O 1
ATOM 825 N N . LEU A 1 100 ? -8.074 3.872 10.780 1.00 88.19 100 LEU A N 1
ATOM 826 C CA . LEU A 1 100 ? -8.254 2.421 10.726 1.00 88.19 100 LEU A CA 1
ATOM 827 C C . LEU A 1 100 ? -9.374 1.902 11.638 1.00 88.19 100 LEU A C 1
ATOM 829 O O . LEU A 1 100 ? -10.153 1.101 11.129 1.00 88.19 100 LEU A O 1
ATOM 833 N N . PRO A 1 101 ? -9.567 2.379 12.891 1.00 87.25 101 PRO A N 1
ATOM 834 C CA . PRO A 1 101 ? -10.652 1.910 13.756 1.00 87.25 101 PRO A CA 1
ATOM 835 C C . PRO A 1 101 ? -12.051 1.950 13.124 1.00 87.25 101 PRO A C 1
ATOM 837 O O . PRO A 1 101 ? -12.897 1.135 13.472 1.00 87.25 101 PRO A O 1
ATOM 840 N N . LYS A 1 102 ? -12.311 2.883 12.193 1.00 85.81 102 LYS A N 1
ATOM 841 C CA . LYS A 1 102 ? -13.604 2.994 11.486 1.00 85.81 102 LYS A CA 1
ATOM 842 C C . LYS A 1 102 ? -13.832 1.868 10.478 1.00 85.81 102 LYS A C 1
ATOM 844 O O . LYS A 1 102 ? -14.961 1.604 10.080 1.00 85.81 102 LYS A O 1
ATOM 849 N N . PHE A 1 103 ? -12.749 1.226 10.054 1.00 86.12 103 PHE A N 1
ATOM 850 C CA . PHE A 1 103 ? -12.724 0.198 9.023 1.00 86.12 103 PHE A CA 1
ATOM 851 C C . PHE A 1 103 ? -12.311 -1.174 9.571 1.00 86.12 103 PHE A C 1
ATOM 853 O O . PHE A 1 103 ? -12.045 -2.080 8.787 1.00 86.12 103 PHE A O 1
ATOM 860 N N . THR A 1 104 ? -12.274 -1.335 10.897 1.00 79.31 104 THR A N 1
ATOM 861 C CA . THR A 1 104 ? -11.936 -2.588 11.579 1.00 79.31 104 THR A CA 1
ATOM 862 C C . THR A 1 104 ? -13.099 -3.071 12.436 1.00 79.31 104 THR A C 1
ATOM 864 O O . THR A 1 104 ? -13.658 -2.287 13.198 1.00 79.31 104 THR A O 1
ATOM 867 N N . ASP A 1 105 ? -13.406 -4.360 12.376 1.00 72.81 105 ASP A N 1
ATOM 868 C CA . ASP A 1 105 ? -14.270 -5.053 13.343 1.00 72.81 105 ASP A CA 1
ATOM 869 C C . ASP A 1 105 ? -13.417 -6.121 14.052 1.00 72.81 105 ASP A C 1
ATOM 871 O O . ASP A 1 105 ? -12.412 -6.564 13.489 1.00 72.81 105 ASP A O 1
ATOM 875 N N . GLU A 1 106 ? -13.794 -6.562 15.256 1.00 59.78 106 GLU A N 1
ATOM 876 C CA . GLU A 1 106 ? -13.075 -7.555 16.082 1.00 59.78 106 GLU A CA 1
ATOM 877 C C . GLU A 1 106 ? -12.714 -8.836 15.301 1.00 59.78 106 GLU A C 1
ATOM 879 O O . GLU A 1 106 ? -11.786 -9.558 15.658 1.00 59.78 106 GLU A O 1
ATOM 884 N N . ASN A 1 107 ? -13.398 -9.075 14.179 1.00 53.31 107 ASN A N 1
ATOM 885 C CA . ASN A 1 107 ? -13.222 -10.232 13.314 1.00 53.31 107 ASN A CA 1
ATOM 886 C C . ASN A 1 107 ? -12.682 -9.934 11.900 1.00 53.31 107 ASN A C 1
ATOM 888 O O 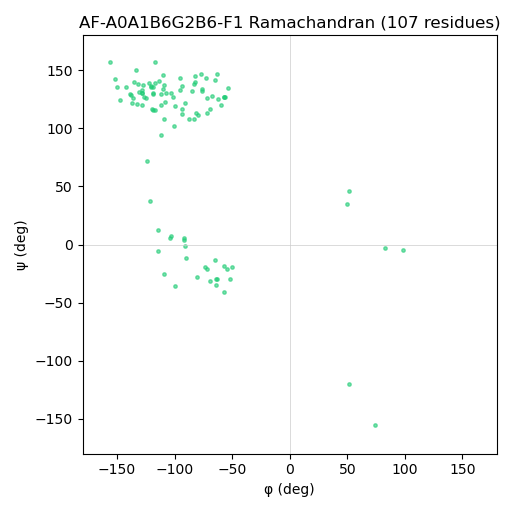. ASN A 1 107 ? -12.459 -10.891 11.158 1.00 53.31 107 ASN A O 1
ATOM 8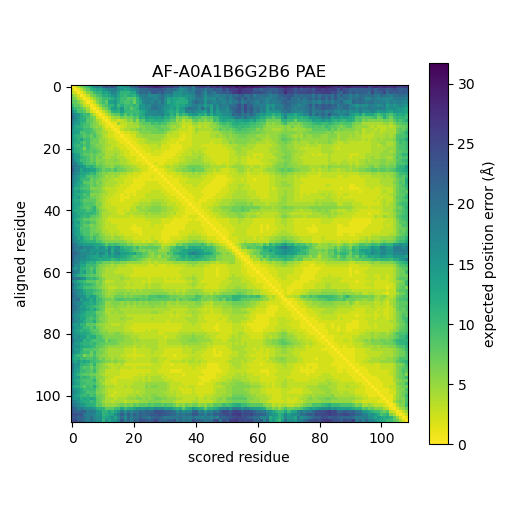92 N N . LYS A 1 108 ? -12.506 -8.670 11.467 1.00 51.53 108 LYS A N 1
ATOM 893 C CA . LYS A 1 108 ? -12.134 -8.350 10.069 1.00 51.53 108 LYS A CA 1
ATOM 894 C C . LYS A 1 108 ? -11.316 -7.067 9.901 1.00 51.53 108 LYS A C 1
ATOM 896 O O . LYS A 1 108 ? -11.672 -6.012 10.425 1.00 51.53 108 LYS A O 1
ATOM 901 N N . LEU A 1 109 ? -10.281 -7.202 9.071 1.00 51.47 109 LEU A N 1
ATOM 902 C CA . LEU A 1 109 ? -9.545 -6.157 8.365 1.00 51.47 109 LEU A CA 1
ATOM 903 C C . LEU A 1 109 ? -9.295 -6.649 6.941 1.00 51.47 109 LEU A C 1
ATOM 905 O O . LEU A 1 109 ? -8.834 -7.809 6.822 1.00 51.47 109 LEU A O 1
#

pLDDT: mean 85.01, std 13.82, range [39.69, 97.12]

Nearest PDB structures (foldseek):
  4ca1-assembly1_A  TM=6.653E-01  e=4.677E-02  Homo sapiens
  4x3g-assembly1_A  TM=6.667E-01  e=3.351E-01  Homo sapiens
  4i7b-assembly1_A  TM=6.661E-01  e=4.197E-01  Homo sapiens
  5bw0-assembly2_D  TM=6.836E-01  e=2.843E+00  Pseudomonas aeruginosa PAO1

Radius of gyration: 14.84 Å; Cα contacts (8 Å, |Δi|>4): 189; chains: 1; bounding box: 37×24×42 Å

Sequence (109 aa):
MKQTQKQWGKQFNYREECSVFFPLLVNGEFFWGEMKNDLQNDKLTAVVHHVPRGKTDSIYFSHVLLKLNKERYTASLKLNINPTADPYKENRIEIPTSLLPKFTDENKL

Foldseek 3Di:
DDADEDEPPDADDLPDFYKYWDWDADPNWIWIWMWTRDVVVQKIKIWIGGDDDDDDPDKDKDWDWQDDDPDIDIDMATADNPPPDDRVVRGMDIDGSVCVVVRDDPPHD

Secondary structure (DSSP, 8-state):
----BPPTTSPP-TTS-EEEEEEEEETTEEEEEEEEEETTTTEEEEEEEEE--S------EEEEEEEETTEEEEEEEE----TT--HHHHSEEEEEGGGGGGG-BTTB-

Solvent-accessible surface area (backbone atoms only — not comparable to full-atom values): 6849 Å² total; per-residue (Å²): 133,86,84,50,77,52,66,86,90,62,86,79,54,93,91,45,69,38,40,40,71,45,85,43,80,55,98,91,43,45,31,42,39,37,39,36,38,38,68,93,76,41,31,31,35,42,33,46,39,76,53,81,78,80,86,76,93,76,85,54,70,50,74,50,77,47,64,38,95,90,50,74,48,80,50,76,43,68,51,66,74,57,86,82,56,55,35,83,79,58,24,52,50,80,40,56,44,84,57,46,69,77,37,48,54,104,86,48,117

Organism: NCBI:txid1464854